Protein AF-S7Q6I8-F1 (afdb_monomer)

Nearest PDB structures (foldseek):
  6jx6-assembly1_A  TM=2.454E-01  e=1.270E+00  Homo sapiens
  5c22-assembly4_D  TM=3.057E-01  e=7.087E+00  Escherichia coli
  5oqm-assembly1_b  TM=1.770E-01  e=3.793E+00  Saccharomyces cerevisiae S288C

pLDDT: mean 72.5, std 14.64, range [38.0, 94.12]

Mean predicted aligned error: 12.21 Å

Organism: Gloeophyllum trabeum (strain ATCC 11539 / FP-39264 / Madison 617) (NCBI:txid670483)

Foldseek 3Di:
DDDPLVCLLVVLLVLLVVVVVLVVLLVVLVVLLVVLVVVVPVPDPPDDHDDPVSNVVSCVSNPPVVVVVVVVVSLVVNLVSLCVLPPLPPDPRCCRCVCCVVPPVPVVVVVLCQQPVVVVVHDHPRSNVVPDDPVSNVSSNVSSVVVVVVVVVVVVVVVVVVVVVVVVD

Radius of gyration: 23.75 Å; Cα contacts (8 Å, |Δi|>4): 95; chains: 1; bounding box: 50×34×84 Å

Sequence (169 aa):
PELIRTQIPSLLDLLAQIEMVRKRAVKTARDALEWNKLYAKAADAEVLLLSEKERAICERIAGRVEEEKTRKIYTEITSRLCELVRECSSLSSTQHIHSLWTGDEEKLAEYMREYFPKLTKQKSNQLFHSDLNEVEQLLLHDVGRRCASFLRDAADWEKGLEDEWVARG

Structure (mmCIF, N/CA/C/O backbone):
data_AF-S7Q6I8-F1
#
_entry.id   AF-S7Q6I8-F1
#
loop_
_atom_site.group_PDB
_atom_site.id
_atom_site.type_symbol
_atom_site.label_atom_id
_atom_site.label_alt_id
_atom_site.label_comp_id
_atom_site.label_asym_id
_atom_site.label_entity_id
_atom_site.label_seq_id
_atom_site.pdbx_PDB_ins_code
_atom_site.Cartn_x
_atom_site.Cartn_y
_atom_site.Cartn_z
_atom_site.occupancy
_atom_site.B_iso_or_equiv
_atom_site.auth_seq_id
_atom_site.auth_comp_id
_atom_site.auth_asym_id
_atom_site.auth_atom_id
_atom_site.pdbx_PDB_model_num
ATOM 1 N N . PRO A 1 1 ? 10.118 22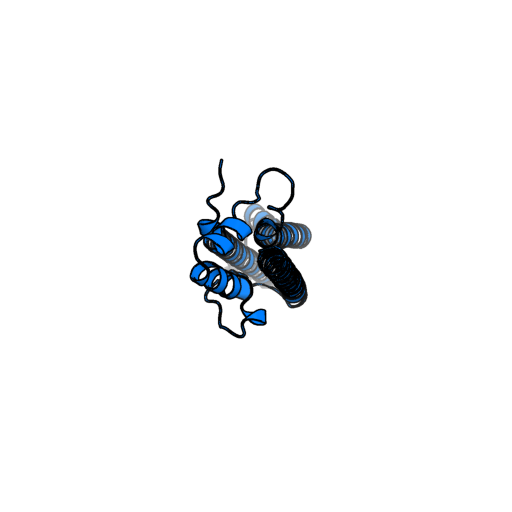.180 -7.918 1.00 41.22 1 PRO A N 1
ATOM 2 C CA . PRO A 1 1 ? 10.830 21.099 -7.198 1.00 41.22 1 PRO A CA 1
ATOM 3 C C . PRO A 1 1 ? 11.090 19.932 -8.150 1.00 41.22 1 PRO A C 1
ATOM 5 O O . PRO A 1 1 ? 10.142 19.290 -8.593 1.00 41.22 1 PRO A O 1
ATOM 8 N N . GLU A 1 2 ? 12.346 19.716 -8.529 1.00 49.59 2 GLU A N 1
ATOM 9 C CA . GLU A 1 2 ? 12.711 18.567 -9.356 1.00 49.59 2 GLU A CA 1
ATOM 10 C C . GLU A 1 2 ? 12.714 17.317 -8.481 1.00 49.59 2 GLU A C 1
ATOM 12 O O . GLU A 1 2 ? 13.495 17.199 -7.538 1.00 49.59 2 GLU A O 1
ATOM 17 N N . LEU A 1 3 ? 11.789 16.401 -8.757 1.00 53.72 3 LEU A N 1
ATOM 18 C CA . LEU A 1 3 ? 11.812 15.078 -8.155 1.00 53.72 3 LEU A CA 1
ATOM 19 C C . LEU A 1 3 ? 13.079 14.372 -8.659 1.00 53.72 3 LEU A C 1
ATOM 21 O O . LEU A 1 3 ? 13.190 14.079 -9.852 1.00 53.72 3 LEU A O 1
ATOM 25 N N . ILE A 1 4 ? 14.044 14.121 -7.772 1.00 61.00 4 ILE A N 1
ATOM 26 C CA . ILE A 1 4 ? 15.256 13.383 -8.133 1.00 61.00 4 ILE A CA 1
ATOM 27 C C . ILE A 1 4 ? 14.833 11.937 -8.389 1.00 61.00 4 ILE A C 1
ATOM 29 O O . ILE A 1 4 ? 14.423 11.215 -7.486 1.00 61.00 4 ILE A O 1
ATOM 33 N N . ARG A 1 5 ? 14.894 11.531 -9.655 1.00 62.62 5 ARG A N 1
ATOM 34 C CA . ARG A 1 5 ? 14.299 10.289 -10.171 1.00 62.62 5 ARG A CA 1
ATOM 35 C C . ARG A 1 5 ? 14.862 9.025 -9.508 1.00 62.62 5 ARG A C 1
ATOM 37 O O . ARG A 1 5 ? 14.130 8.056 -9.342 1.00 62.62 5 ARG A O 1
ATOM 44 N N . THR A 1 6 ? 16.108 9.074 -9.034 1.00 63.56 6 THR A N 1
ATOM 45 C CA . THR A 1 6 ? 16.742 7.996 -8.254 1.00 63.56 6 THR A CA 1
ATOM 46 C C . THR A 1 6 ? 16.094 7.765 -6.885 1.00 63.56 6 THR A C 1
ATOM 48 O O . THR A 1 6 ? 16.308 6.727 -6.273 1.00 63.56 6 THR A O 1
ATOM 51 N N . GLN A 1 7 ? 15.282 8.707 -6.397 1.00 69.19 7 GLN A N 1
ATOM 52 C CA . GLN A 1 7 ? 14.591 8.609 -5.109 1.00 69.19 7 GLN A CA 1
ATOM 53 C C . GLN A 1 7 ? 13.200 7.983 -5.232 1.00 69.19 7 GLN A C 1
ATOM 55 O O . GLN A 1 7 ? 12.573 7.705 -4.213 1.00 69.19 7 GLN A O 1
ATOM 60 N N . ILE A 1 8 ? 12.694 7.752 -6.450 1.00 72.50 8 ILE A N 1
ATOM 61 C CA . ILE A 1 8 ? 11.358 7.179 -6.661 1.00 72.50 8 ILE A CA 1
ATOM 62 C C . ILE A 1 8 ? 11.197 5.807 -5.969 1.00 72.50 8 ILE A C 1
ATOM 64 O O . ILE A 1 8 ? 10.157 5.629 -5.334 1.00 72.50 8 ILE A O 1
ATOM 68 N N . PRO A 1 9 ? 12.166 4.863 -5.996 1.00 69.94 9 PRO A N 1
ATOM 69 C CA . PRO A 1 9 ? 12.043 3.612 -5.239 1.00 69.94 9 PRO A CA 1
ATOM 70 C C . PRO A 1 9 ? 11.909 3.871 -3.732 1.00 69.94 9 PRO A C 1
ATOM 72 O O . PRO A 1 9 ? 10.989 3.376 -3.088 1.00 69.94 9 PRO A O 1
ATOM 75 N N . SER A 1 10 ? 12.747 4.756 -3.183 1.00 72.25 10 SER A N 1
ATOM 76 C CA . SER A 1 10 ? 12.694 5.138 -1.767 1.00 72.25 10 SER A CA 1
ATOM 77 C C . SER A 1 10 ? 11.378 5.823 -1.381 1.00 72.25 10 SER A C 1
ATOM 79 O O . SER A 1 10 ? 10.883 5.629 -0.273 1.00 72.25 10 SER A O 1
ATOM 81 N N . LEU A 1 11 ? 10.786 6.609 -2.285 1.00 77.81 11 LEU A N 1
ATOM 82 C CA . LEU A 1 11 ? 9.474 7.227 -2.084 1.00 77.81 11 LEU A CA 1
ATOM 83 C C . LEU A 1 11 ? 8.352 6.183 -2.072 1.00 77.81 11 LEU A C 1
ATOM 85 O O . LEU A 1 11 ? 7.447 6.282 -1.246 1.00 77.81 11 LEU A O 1
ATOM 89 N N . LEU A 1 12 ? 8.415 5.176 -2.947 1.00 77.94 12 LEU A N 1
ATOM 90 C CA . LEU A 1 12 ? 7.471 4.056 -2.934 1.00 77.94 12 LEU A CA 1
ATOM 91 C C . LEU A 1 12 ? 7.569 3.251 -1.636 1.00 77.94 12 LEU A C 1
ATOM 93 O O . LEU A 1 12 ? 6.542 2.906 -1.055 1.00 77.94 12 LEU A O 1
ATOM 97 N N . ASP A 1 13 ? 8.781 3.017 -1.140 1.00 78.38 13 ASP A N 1
ATOM 98 C CA . ASP A 1 13 ? 8.995 2.331 0.134 1.00 78.38 13 ASP A CA 1
ATOM 99 C C . ASP A 1 13 ? 8.520 3.152 1.336 1.00 78.38 13 ASP A C 1
ATOM 101 O O . ASP A 1 13 ? 7.917 2.604 2.261 1.00 78.38 13 ASP A O 1
ATOM 105 N N . LEU A 1 14 ? 8.718 4.473 1.320 1.00 82.31 14 LEU A N 1
ATOM 106 C CA . LEU A 1 14 ? 8.159 5.365 2.335 1.00 82.31 14 LEU A CA 1
ATOM 107 C C . LEU A 1 14 ? 6.624 5.304 2.334 1.00 82.31 14 LEU A C 1
ATOM 109 O O . LEU A 1 14 ? 6.004 5.191 3.393 1.00 82.31 14 LEU A O 1
ATOM 113 N N . LEU A 1 15 ? 6.003 5.342 1.151 1.00 83.38 15 LEU A N 1
ATOM 114 C CA . LEU A 1 15 ? 4.553 5.212 1.002 1.00 83.38 15 LEU A CA 1
ATOM 115 C C . LEU A 1 15 ? 4.053 3.860 1.520 1.00 83.38 15 LEU A C 1
ATOM 117 O O . LEU A 1 15 ? 3.042 3.815 2.220 1.00 83.38 15 LEU A O 1
ATOM 121 N N . ALA A 1 16 ? 4.775 2.775 1.236 1.00 81.81 16 ALA A N 1
ATOM 122 C CA . ALA A 1 16 ? 4.449 1.447 1.742 1.00 81.81 16 ALA A CA 1
ATOM 123 C C . ALA A 1 16 ? 4.511 1.392 3.276 1.00 81.81 16 ALA A C 1
ATOM 125 O O . ALA A 1 16 ? 3.608 0.855 3.915 1.00 81.81 16 ALA A O 1
ATOM 126 N N . GLN A 1 17 ? 5.525 2.006 3.891 1.00 84.56 17 GLN A N 1
ATOM 127 C CA . GLN A 1 17 ? 5.626 2.094 5.352 1.00 84.56 17 GLN A CA 1
ATOM 128 C C . GLN A 1 17 ? 4.468 2.892 5.965 1.00 84.56 17 GLN A C 1
ATOM 130 O O . GLN A 1 17 ? 3.896 2.473 6.975 1.00 84.56 17 GLN A O 1
ATOM 135 N N . ILE A 1 18 ? 4.080 4.012 5.348 1.00 85.81 18 ILE A N 1
ATOM 136 C CA . ILE A 1 18 ? 2.918 4.803 5.779 1.00 85.81 18 ILE A CA 1
ATOM 137 C C . ILE A 1 18 ? 1.641 3.954 5.701 1.00 85.81 18 ILE A C 1
ATOM 139 O O . ILE A 1 18 ? 0.848 3.937 6.647 1.00 85.81 18 ILE A O 1
ATOM 143 N N . GLU A 1 19 ? 1.462 3.198 4.619 1.00 85.06 19 GLU A N 1
ATOM 144 C CA . GLU A 1 19 ? 0.317 2.305 4.438 1.00 85.06 19 GLU A CA 1
ATOM 145 C C . GLU A 1 19 ? 0.302 1.165 5.472 1.00 85.06 19 GLU A C 1
ATOM 147 O O . GLU A 1 19 ? -0.749 0.855 6.039 1.00 85.06 19 GLU A O 1
ATOM 152 N N . MET A 1 20 ? 1.460 0.594 5.813 1.00 85.00 20 MET A N 1
ATOM 153 C CA . MET A 1 20 ? 1.577 -0.399 6.888 1.00 85.00 20 MET A CA 1
ATOM 154 C C . MET A 1 20 ? 1.151 0.171 8.246 1.00 85.00 20 MET A C 1
ATOM 156 O O . MET A 1 20 ? 0.404 -0.477 8.988 1.00 85.00 20 MET A O 1
ATOM 160 N N . VAL A 1 21 ? 1.593 1.390 8.578 1.00 88.06 21 VAL A N 1
ATOM 161 C CA . VAL A 1 21 ? 1.189 2.079 9.814 1.00 88.06 21 VAL A CA 1
ATOM 162 C C . VAL A 1 21 ? -0.317 2.330 9.815 1.00 88.06 21 VAL A C 1
ATOM 164 O O . VAL A 1 21 ? -0.980 2.042 10.814 1.00 88.06 21 VAL A O 1
ATOM 167 N N . ARG A 1 22 ? -0.883 2.785 8.690 1.00 88.75 22 ARG A N 1
ATOM 168 C CA . ARG A 1 22 ? -2.330 2.985 8.538 1.00 88.75 22 ARG A CA 1
ATOM 169 C C . ARG A 1 22 ? -3.101 1.686 8.770 1.00 88.75 22 ARG A C 1
ATOM 171 O O . ARG A 1 22 ? -4.025 1.672 9.580 1.00 88.75 22 ARG A O 1
ATOM 178 N N . LYS A 1 23 ? -2.719 0.586 8.112 1.00 88.00 23 LYS A N 1
ATOM 179 C CA . LYS A 1 23 ? -3.361 -0.730 8.284 1.00 88.00 23 LYS A CA 1
ATOM 180 C C . LYS A 1 23 ? -3.311 -1.202 9.733 1.00 88.00 23 LYS A C 1
ATOM 182 O O . LYS A 1 23 ? -4.315 -1.691 10.254 1.00 88.00 23 LYS A O 1
ATOM 187 N N . ARG A 1 24 ? -2.169 -1.019 10.404 1.00 90.06 24 ARG A N 1
ATOM 188 C CA . ARG A 1 24 ? -2.032 -1.332 11.832 1.00 90.06 24 ARG A CA 1
ATOM 189 C C . ARG A 1 24 ? -2.978 -0.477 12.676 1.00 90.06 24 ARG A C 1
ATOM 191 O O . ARG A 1 24 ? -3.680 -1.037 13.508 1.00 90.06 24 ARG A O 1
ATOM 198 N N . ALA A 1 25 ? -3.058 0.831 12.429 1.00 90.44 25 ALA A N 1
ATOM 199 C CA . ALA A 1 25 ? -3.970 1.722 13.144 1.00 90.44 25 ALA A CA 1
ATOM 200 C C . ALA A 1 25 ? -5.447 1.336 12.946 1.00 90.44 25 ALA A C 1
ATOM 202 O O . ALA A 1 25 ? -6.196 1.287 13.920 1.00 90.44 25 ALA A O 1
ATOM 203 N N . VAL A 1 26 ? -5.856 0.993 11.717 1.00 91.50 26 VAL A N 1
ATOM 204 C CA . VAL A 1 26 ? -7.211 0.494 11.412 1.00 91.50 26 VAL A CA 1
ATOM 205 C C . VAL A 1 26 ? -7.511 -0.788 12.179 1.00 91.50 26 VAL A C 1
ATOM 207 O O . VAL A 1 26 ? -8.565 -0.890 12.805 1.00 91.50 26 VAL A O 1
ATOM 210 N N . LYS A 1 27 ? -6.587 -1.756 12.163 1.00 92.25 27 LYS A N 1
ATOM 211 C CA . LYS A 1 27 ? -6.745 -3.012 12.903 1.00 92.25 27 LYS A CA 1
ATOM 212 C C . LYS A 1 27 ? -6.882 -2.756 14.404 1.00 92.25 27 LYS A C 1
ATOM 214 O O . LYS A 1 27 ? -7.863 -3.182 14.996 1.00 92.25 27 LYS A O 1
ATOM 219 N N . THR A 1 28 ? -5.963 -1.996 14.999 1.00 93.56 28 THR A N 1
ATOM 220 C CA . THR A 1 28 ? -6.009 -1.669 16.431 1.00 93.56 28 THR A CA 1
ATOM 221 C C . THR A 1 28 ? -7.292 -0.927 16.809 1.00 93.56 28 THR A C 1
ATOM 223 O O . THR A 1 28 ? -7.873 -1.217 17.848 1.00 93.56 28 THR A O 1
ATOM 226 N N . ALA A 1 29 ? -7.771 -0.005 15.970 1.00 93.06 29 ALA A N 1
ATOM 227 C CA . ALA A 1 29 ? -9.030 0.693 16.211 1.00 93.06 29 ALA A CA 1
ATOM 228 C C . ALA A 1 29 ? -10.241 -0.255 16.169 1.00 93.06 29 ALA A C 1
ATOM 230 O O . ALA A 1 29 ? -11.132 -0.132 17.007 1.00 93.06 29 ALA A O 1
ATOM 231 N N . ARG A 1 30 ? -10.269 -1.217 15.235 1.00 93.75 30 ARG A N 1
ATOM 232 C CA . ARG A 1 30 ? -11.312 -2.258 15.173 1.00 93.75 30 ARG A CA 1
ATOM 233 C C . ARG A 1 30 ? -11.294 -3.145 16.407 1.00 93.75 30 ARG A C 1
ATOM 235 O O . ARG A 1 30 ? -12.336 -3.298 17.038 1.00 93.75 30 ARG A O 1
ATOM 242 N N . ASP A 1 31 ? -10.117 -3.645 16.769 1.00 93.62 31 ASP A N 1
ATOM 243 C CA . ASP A 1 31 ? -9.934 -4.495 17.944 1.00 93.62 31 ASP A CA 1
ATOM 244 C C . ASP A 1 31 ? -10.401 -3.746 19.206 1.00 93.62 31 ASP A C 1
ATOM 246 O O . ASP A 1 31 ? -11.194 -4.269 19.984 1.00 93.62 31 ASP A O 1
ATOM 250 N N . ALA A 1 32 ? -9.994 -2.482 19.379 1.00 92.94 32 ALA A N 1
ATOM 251 C CA . ALA A 1 32 ? -10.412 -1.654 20.510 1.00 92.94 32 ALA A CA 1
ATOM 252 C C . ALA A 1 32 ? -11.937 -1.461 20.572 1.00 92.94 32 ALA A C 1
ATOM 254 O O . ALA A 1 32 ? -12.523 -1.565 21.648 1.00 92.94 32 ALA A O 1
ATOM 255 N N . LEU A 1 33 ? -12.600 -1.215 19.436 1.00 93.81 33 LEU A N 1
ATOM 256 C CA . LEU A 1 33 ? -14.061 -1.088 19.378 1.00 93.81 33 LEU A CA 1
ATOM 257 C C . LEU A 1 33 ? -14.774 -2.402 19.716 1.00 93.81 33 LEU A C 1
ATOM 259 O O . LEU A 1 33 ? -15.812 -2.383 20.383 1.00 93.81 33 LEU A O 1
ATOM 263 N N . GLU A 1 34 ? -14.234 -3.533 19.265 1.00 93.50 34 GLU A N 1
ATOM 264 C CA . GLU A 1 34 ? -14.791 -4.858 19.529 1.00 93.50 34 GLU A CA 1
ATOM 265 C C . GLU A 1 34 ? -14.666 -5.236 21.008 1.00 93.50 34 GLU A C 1
ATOM 267 O O . GLU A 1 34 ? -15.672 -5.580 21.637 1.00 93.50 34 GLU A O 1
ATOM 272 N N . TRP A 1 35 ? -13.478 -5.060 21.594 1.00 91.75 35 TRP A N 1
ATOM 273 C CA . TRP A 1 35 ? -13.255 -5.253 23.027 1.00 91.75 35 TRP A CA 1
ATOM 274 C C . TRP A 1 35 ? -14.119 -4.312 23.865 1.00 91.75 35 TRP A C 1
ATOM 276 O O . TRP A 1 35 ? -14.788 -4.761 24.794 1.00 91.75 35 TRP A O 1
ATOM 286 N N . ASN A 1 36 ? -14.199 -3.031 23.496 1.00 92.19 36 ASN A N 1
ATOM 287 C CA . ASN A 1 36 ? -15.046 -2.066 24.191 1.00 92.19 36 ASN A CA 1
ATOM 288 C C . ASN A 1 36 ? -16.524 -2.492 24.183 1.00 92.19 36 ASN A C 1
ATOM 290 O O . ASN A 1 36 ? -17.211 -2.394 25.196 1.00 92.19 36 ASN A O 1
ATOM 294 N N . LYS A 1 37 ? -17.020 -3.022 23.057 1.00 91.00 37 LYS A N 1
ATOM 295 C CA . LYS A 1 37 ? -18.390 -3.543 22.941 1.00 91.00 37 LYS A CA 1
ATOM 296 C C . LYS A 1 37 ? -18.610 -4.812 23.767 1.00 91.00 37 LYS A C 1
ATOM 298 O O . LYS A 1 37 ? -19.713 -5.001 24.283 1.00 91.00 37 LYS A O 1
ATOM 303 N N . LEU A 1 38 ? -17.613 -5.693 23.847 1.00 89.88 38 LEU A N 1
ATOM 304 C CA . LEU A 1 38 ? -17.680 -6.924 24.633 1.00 89.88 38 LEU A CA 1
ATOM 305 C C . LEU A 1 38 ? -17.764 -6.605 26.130 1.00 89.88 38 LEU A C 1
ATOM 307 O O . LEU A 1 38 ? -18.704 -7.035 26.797 1.00 89.88 38 LEU A O 1
ATOM 311 N N . TYR A 1 39 ? -16.832 -5.798 26.636 1.00 89.75 39 TYR A N 1
ATOM 312 C CA . TYR A 1 39 ? -16.751 -5.473 28.059 1.00 89.75 39 TYR A CA 1
ATOM 313 C C . TYR A 1 39 ? -17.877 -4.553 28.532 1.00 89.75 39 TYR A C 1
ATOM 315 O O . TYR A 1 39 ? -18.370 -4.729 29.643 1.00 89.75 39 TYR A O 1
ATOM 323 N N . ALA A 1 40 ? -18.397 -3.675 27.666 1.00 87.38 40 ALA A N 1
ATOM 3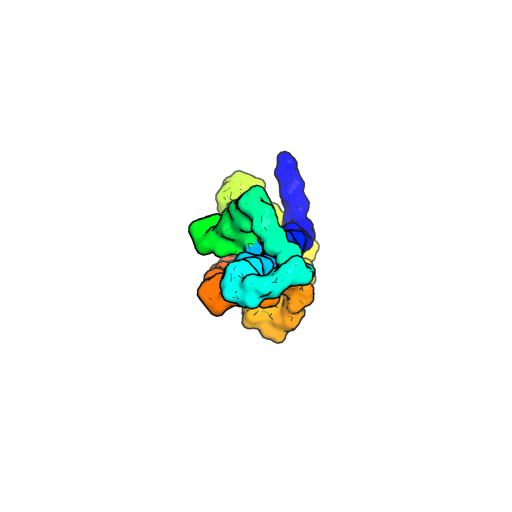24 C CA . ALA A 1 40 ? -19.589 -2.884 27.980 1.00 87.38 40 ALA A CA 1
ATOM 325 C C . ALA A 1 40 ? -20.826 -3.745 28.307 1.00 87.38 40 ALA A C 1
ATOM 327 O O . ALA A 1 40 ? -21.744 -3.271 28.971 1.00 87.38 40 ALA A O 1
ATOM 328 N N . LYS A 1 41 ? -20.871 -5.004 27.847 1.00 85.12 41 LYS A N 1
ATOM 329 C CA . LYS A 1 41 ? -21.966 -5.944 28.137 1.00 85.12 41 LYS A CA 1
ATOM 330 C C . LYS A 1 41 ? -21.719 -6.816 29.365 1.00 85.12 41 LYS A C 1
ATOM 332 O O . LYS A 1 41 ? -22.681 -7.348 29.908 1.00 85.12 41 LYS A O 1
ATOM 337 N N . ALA A 1 42 ? -20.462 -7.002 29.763 1.00 79.75 42 ALA A N 1
ATOM 338 C CA . ALA A 1 42 ? -20.077 -7.954 30.801 1.00 79.75 42 ALA A CA 1
ATOM 339 C C . ALA A 1 42 ? -20.328 -7.443 32.234 1.00 79.75 42 ALA A C 1
ATOM 341 O O . ALA A 1 42 ? -20.234 -8.231 33.166 1.00 79.75 42 ALA A O 1
ATOM 342 N N . ALA A 1 43 ? -20.684 -6.159 32.406 1.00 64.31 43 ALA A N 1
ATOM 343 C CA . ALA A 1 43 ? -20.889 -5.506 33.708 1.00 64.31 43 ALA A CA 1
ATOM 344 C C . ALA A 1 43 ? -19.717 -5.719 34.690 1.00 64.31 43 ALA A C 1
ATOM 346 O O . ALA A 1 43 ? -19.916 -5.800 35.901 1.00 64.31 43 ALA A O 1
ATOM 347 N N . ASP A 1 44 ? -18.500 -5.814 34.153 1.00 72.88 44 ASP A N 1
ATOM 348 C CA . ASP A 1 44 ? -17.289 -6.028 34.933 1.00 72.88 44 ASP A CA 1
ATOM 349 C C . ASP A 1 44 ? -16.764 -4.679 35.446 1.00 72.88 44 ASP A C 1
ATOM 351 O O . ASP A 1 44 ? -16.467 -3.778 34.658 1.00 72.88 44 ASP A O 1
ATOM 355 N N . ALA A 1 45 ? -16.717 -4.510 36.770 1.00 65.31 45 ALA A N 1
ATOM 356 C CA . ALA A 1 45 ? -16.458 -3.220 37.415 1.00 65.31 45 ALA A CA 1
ATOM 357 C C . ALA A 1 45 ? -14.994 -2.756 37.297 1.00 65.31 45 ALA A C 1
ATOM 359 O O . ALA A 1 45 ? -14.703 -1.588 37.550 1.00 65.31 45 ALA A O 1
ATOM 360 N N . GLU A 1 46 ? -14.081 -3.648 36.905 1.00 80.75 46 GLU A N 1
ATOM 361 C CA . GLU A 1 46 ? -12.644 -3.361 36.822 1.00 80.75 46 GLU A CA 1
ATOM 362 C C . GLU A 1 46 ? -12.171 -2.973 35.411 1.00 80.75 46 GLU A C 1
ATOM 364 O O . GLU A 1 46 ? -11.008 -2.607 35.226 1.00 80.75 46 GLU A O 1
ATOM 369 N N . VAL A 1 47 ? -13.050 -3.008 34.401 1.00 83.25 47 VAL A N 1
ATOM 370 C CA . VAL A 1 47 ? -12.663 -2.733 33.011 1.00 83.25 47 VAL A CA 1
ATOM 371 C C . VAL A 1 47 ? -12.937 -1.280 32.629 1.00 83.25 47 VAL A C 1
ATOM 373 O O . VAL A 1 47 ? -14.078 -0.820 32.596 1.00 83.25 47 VAL A O 1
ATOM 376 N N . LEU A 1 48 ? -11.874 -0.559 32.268 1.00 86.56 48 LEU A N 1
ATOM 377 C CA . LEU A 1 48 ? -11.970 0.783 31.697 1.00 86.56 48 LEU A CA 1
ATOM 378 C C . LEU A 1 48 ? -12.458 0.709 30.245 1.00 86.56 48 LEU A C 1
ATOM 380 O O . LEU A 1 48 ? -11.800 0.134 29.378 1.00 86.56 48 LEU A O 1
ATOM 384 N N . LEU A 1 49 ? -13.613 1.319 29.988 1.00 91.12 49 LEU A N 1
ATOM 385 C CA . LEU A 1 49 ? -14.175 1.476 28.649 1.00 91.12 49 LEU A CA 1
ATOM 386 C C . LEU A 1 49 ? -13.657 2.755 27.981 1.00 91.12 49 LEU A C 1
ATOM 388 O O . LEU A 1 49 ? -13.279 3.718 28.649 1.00 91.12 49 LEU A O 1
ATOM 392 N N . LEU A 1 50 ? -13.694 2.774 26.650 1.00 90.94 50 LEU A N 1
ATOM 393 C CA . LEU A 1 50 ? -13.403 3.962 25.854 1.00 90.94 50 LEU A CA 1
ATOM 394 C C . LEU A 1 50 ? -14.398 5.078 26.186 1.00 90.94 50 LEU A C 1
ATOM 396 O O . LEU A 1 50 ? -15.614 4.863 26.200 1.00 90.94 50 LEU A O 1
ATOM 400 N N . SER A 1 51 ? -13.886 6.296 26.351 1.00 93.12 51 SER A N 1
ATOM 401 C CA . SER A 1 51 ? -14.716 7.497 26.355 1.00 93.12 51 SER A CA 1
ATOM 402 C C . SER A 1 51 ? -15.402 7.692 24.999 1.00 93.12 51 SER A C 1
ATOM 404 O O . SER A 1 51 ? -14.959 7.185 23.965 1.00 93.12 51 SER A O 1
ATOM 406 N N . GLU A 1 52 ? -16.469 8.490 24.973 1.00 92.12 52 GLU A N 1
ATOM 407 C CA . GLU A 1 52 ? -17.179 8.823 23.732 1.00 92.12 52 GLU A CA 1
ATOM 408 C C . GLU A 1 52 ? -16.241 9.424 22.671 1.00 92.12 52 GLU A C 1
ATOM 410 O O . GLU A 1 52 ? -16.306 9.065 21.494 1.00 92.12 52 GLU A O 1
ATOM 415 N N . LYS A 1 53 ? -15.299 10.275 23.097 1.00 94.12 53 LYS A N 1
ATOM 416 C CA . LYS A 1 53 ? -14.305 10.891 22.213 1.00 94.12 53 LYS A CA 1
ATOM 417 C C . LYS A 1 53 ? -13.341 9.860 21.623 1.00 94.12 53 LYS A C 1
ATOM 419 O O . LYS A 1 53 ? -13.066 9.905 20.426 1.00 94.12 53 LYS A O 1
ATOM 424 N N . GLU A 1 54 ? -12.819 8.946 22.439 1.00 93.00 54 GLU A N 1
ATOM 425 C CA . GLU A 1 54 ? -11.902 7.892 21.978 1.00 93.00 54 GLU A CA 1
ATOM 426 C C . GLU A 1 54 ? -12.611 6.929 21.030 1.00 93.00 54 GLU A C 1
ATOM 428 O O . GLU A 1 54 ? -12.092 6.615 19.959 1.00 93.00 54 GLU A O 1
ATOM 433 N N . ARG A 1 55 ? -13.844 6.547 21.371 1.00 92.44 55 ARG A N 1
ATOM 434 C CA . ARG A 1 55 ? -14.693 5.724 20.518 1.00 92.44 55 ARG A CA 1
ATOM 435 C C . ARG A 1 55 ? -14.932 6.377 19.156 1.00 92.44 55 ARG A C 1
ATOM 437 O O . ARG A 1 55 ? -14.721 5.720 18.142 1.00 92.44 55 ARG A O 1
ATOM 444 N N . ALA A 1 56 ? -15.299 7.659 19.117 1.00 92.38 56 ALA A N 1
ATOM 445 C CA . ALA A 1 56 ? -15.514 8.385 17.864 1.00 92.38 56 ALA A CA 1
ATOM 446 C C . ALA A 1 56 ? -14.240 8.452 16.998 1.00 92.38 56 ALA A C 1
ATOM 448 O O . ALA A 1 56 ? -14.302 8.334 15.772 1.00 92.38 56 ALA A O 1
ATOM 449 N N . ILE A 1 57 ? -13.063 8.603 17.620 1.00 92.44 57 ILE A N 1
ATOM 450 C CA . ILE A 1 57 ? -11.776 8.559 16.911 1.00 92.44 57 ILE A CA 1
ATOM 451 C C . ILE A 1 57 ? -11.544 7.171 16.307 1.00 92.44 57 ILE A C 1
ATOM 453 O O . ILE A 1 57 ? -11.203 7.081 15.125 1.00 92.44 57 ILE A O 1
ATOM 457 N N . CYS A 1 58 ? -11.751 6.102 17.078 1.00 91.19 58 CYS A N 1
ATOM 458 C CA . CYS A 1 58 ? -11.607 4.733 16.591 1.00 91.19 58 CYS A CA 1
ATOM 459 C C . CYS A 1 58 ? -12.602 4.417 15.466 1.00 91.19 58 CYS A C 1
ATOM 461 O O . CYS A 1 58 ? -12.202 3.832 14.463 1.00 91.19 58 CYS A O 1
ATOM 463 N N . GLU A 1 59 ? -13.863 4.841 15.581 1.00 92.75 59 GLU A N 1
ATOM 464 C CA . GLU A 1 59 ? -14.890 4.654 14.545 1.00 92.75 59 GLU A CA 1
ATOM 465 C C . GLU A 1 59 ? -14.514 5.377 13.247 1.00 92.75 59 GLU A C 1
ATOM 467 O O . GLU A 1 59 ? -14.650 4.811 12.162 1.00 92.75 59 GLU A O 1
ATOM 472 N N . ARG A 1 60 ? -13.959 6.591 13.345 1.00 90.12 60 ARG A N 1
ATOM 473 C CA . ARG A 1 60 ? -13.446 7.326 12.184 1.00 90.12 60 ARG A CA 1
ATOM 474 C C . ARG A 1 60 ? -12.263 6.613 11.528 1.00 90.12 60 ARG A C 1
ATOM 476 O O . ARG A 1 60 ? -12.237 6.497 10.309 1.00 90.12 60 ARG A O 1
ATOM 483 N N . ILE A 1 61 ? -11.296 6.136 12.318 1.00 88.38 61 ILE A N 1
ATOM 484 C CA . ILE A 1 61 ? -10.113 5.419 11.808 1.00 88.38 61 ILE A CA 1
ATOM 485 C C . ILE A 1 61 ? -10.520 4.090 11.158 1.00 88.38 61 ILE A C 1
ATOM 487 O O . ILE A 1 61 ? -10.035 3.760 10.081 1.00 88.38 61 ILE A O 1
ATOM 491 N N . ALA A 1 62 ? -11.421 3.335 11.785 1.00 90.50 62 ALA A N 1
ATOM 492 C CA . ALA A 1 62 ? -11.898 2.042 11.296 1.00 90.50 62 ALA A CA 1
ATOM 493 C C . ALA A 1 62 ? -12.953 2.150 10.176 1.00 90.50 62 ALA A C 1
ATOM 495 O O . ALA A 1 62 ? -13.392 1.122 9.641 1.00 90.50 62 ALA A O 1
ATOM 496 N N . GLY A 1 63 ? -13.372 3.374 9.842 1.00 90.44 63 GLY A N 1
ATOM 497 C CA . GLY A 1 63 ? -14.428 3.669 8.888 1.00 90.44 63 GLY A CA 1
ATOM 498 C C . GLY A 1 63 ? -14.107 3.150 7.489 1.00 90.44 63 GLY A C 1
ATOM 499 O O . GLY A 1 63 ? -13.127 3.553 6.867 1.00 90.44 63 GLY A O 1
ATOM 500 N N . ARG A 1 64 ? -14.985 2.292 6.960 1.00 83.00 64 ARG A N 1
ATOM 501 C CA . ARG A 1 64 ? -14.809 1.641 5.651 1.00 83.00 64 ARG A CA 1
ATOM 502 C C . ARG A 1 64 ? -14.634 2.636 4.498 1.00 83.00 64 ARG A C 1
ATOM 504 O O . ARG A 1 64 ? -13.792 2.427 3.635 1.00 83.00 64 ARG A O 1
ATOM 511 N N . VAL A 1 65 ? -15.398 3.729 4.506 1.00 82.12 65 VAL A N 1
ATOM 512 C CA . VAL A 1 65 ? -15.331 4.766 3.461 1.00 82.12 65 VAL A CA 1
ATOM 513 C C . VAL A 1 65 ? -13.961 5.450 3.437 1.00 82.12 65 VAL A C 1
ATOM 515 O O . VAL A 1 65 ? -13.405 5.682 2.367 1.00 82.12 65 VAL A O 1
ATOM 518 N N . GLU A 1 66 ? -13.398 5.759 4.605 1.00 79.75 66 GLU A N 1
ATOM 5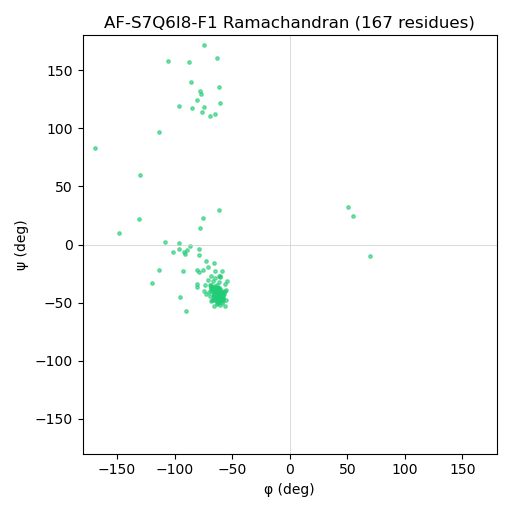19 C CA . GLU A 1 66 ? -12.085 6.405 4.704 1.00 79.75 66 GLU A CA 1
ATOM 520 C C . GLU A 1 66 ? -10.948 5.432 4.378 1.00 79.75 66 GLU A C 1
ATOM 522 O O . GLU A 1 66 ? -9.974 5.811 3.724 1.00 79.75 66 GLU A O 1
ATOM 527 N N . GLU A 1 67 ? -11.100 4.156 4.738 1.00 82.56 67 GLU A N 1
ATOM 528 C CA . GLU A 1 67 ? -10.182 3.100 4.317 1.00 82.56 67 GLU A CA 1
ATOM 529 C C . GLU A 1 67 ? -10.148 2.939 2.790 1.00 82.56 67 GLU A C 1
ATOM 531 O O . GLU A 1 67 ? -9.064 2.957 2.206 1.00 82.56 67 GLU A O 1
ATOM 536 N N . GLU A 1 68 ? -11.306 2.833 2.132 1.00 83.38 68 GLU A N 1
ATOM 537 C CA . GLU A 1 68 ? -11.397 2.671 0.674 1.00 83.38 68 GLU A CA 1
ATOM 538 C C . GLU A 1 68 ? -10.822 3.886 -0.073 1.00 83.38 68 GLU A C 1
ATOM 540 O O . GLU A 1 68 ? -10.050 3.722 -1.022 1.00 83.38 68 GLU A O 1
ATOM 545 N N . LYS A 1 69 ? -11.128 5.111 0.381 1.00 84.88 69 LYS A N 1
ATOM 546 C CA . LYS A 1 69 ? -10.553 6.344 -0.185 1.00 84.88 69 LYS A CA 1
ATOM 547 C C . LYS A 1 69 ? -9.034 6.377 -0.052 1.00 84.88 69 LYS A C 1
ATOM 549 O O . LYS A 1 69 ? -8.342 6.649 -1.030 1.00 84.88 69 LYS A O 1
ATOM 554 N N . THR A 1 70 ? -8.517 6.091 1.142 1.00 82.75 70 THR A N 1
ATOM 555 C CA . THR A 1 70 ? -7.072 6.143 1.396 1.00 82.75 70 THR A CA 1
ATOM 556 C C . THR A 1 70 ? -6.342 5.066 0.600 1.00 82.75 70 THR A C 1
ATOM 558 O O . THR A 1 70 ? -5.304 5.350 0.007 1.00 82.75 70 THR A O 1
ATOM 561 N N . ARG A 1 71 ? -6.918 3.857 0.495 1.00 83.31 71 ARG A N 1
ATOM 562 C CA . ARG A 1 71 ? -6.357 2.786 -0.337 1.00 83.31 71 ARG A CA 1
ATOM 563 C C . ARG A 1 71 ? -6.307 3.194 -1.804 1.00 83.31 71 ARG A C 1
ATOM 565 O O . ARG A 1 71 ? -5.279 3.011 -2.440 1.00 83.31 71 ARG A O 1
ATOM 572 N N . LYS A 1 72 ? -7.376 3.805 -2.323 1.00 83.00 72 LYS A N 1
ATOM 573 C CA . LYS A 1 72 ? -7.406 4.303 -3.702 1.00 83.00 72 LYS A CA 1
ATOM 574 C C . LYS A 1 72 ? -6.294 5.324 -3.963 1.00 83.00 72 LYS A C 1
ATOM 576 O O . LYS A 1 72 ? -5.613 5.210 -4.975 1.00 83.00 72 LYS A O 1
ATOM 581 N N . ILE A 1 73 ? -6.085 6.270 -3.044 1.00 84.12 73 ILE A N 1
ATOM 582 C CA . ILE A 1 73 ? -5.010 7.270 -3.146 1.00 84.12 73 ILE A CA 1
ATOM 583 C C . ILE A 1 73 ? -3.634 6.595 -3.146 1.00 84.12 73 ILE A C 1
ATOM 585 O O . ILE A 1 73 ? -2.814 6.907 -4.003 1.00 84.12 73 ILE A O 1
ATOM 589 N N . TYR A 1 74 ? -3.388 5.653 -2.228 1.00 83.38 74 TYR A N 1
ATOM 590 C CA . TYR A 1 74 ? -2.137 4.889 -2.184 1.00 83.38 74 TYR A CA 1
ATOM 591 C C . TYR A 1 74 ? -1.870 4.183 -3.519 1.00 83.38 74 TYR A C 1
ATOM 593 O O . TYR A 1 74 ? -0.832 4.406 -4.140 1.00 83.38 74 TYR A O 1
ATOM 601 N N . THR A 1 75 ? -2.839 3.408 -4.010 1.00 79.06 75 THR A N 1
ATOM 602 C CA . THR A 1 75 ? -2.710 2.657 -5.263 1.00 79.06 75 THR A CA 1
ATOM 603 C C . THR A 1 75 ? -2.506 3.581 -6.463 1.00 79.06 75 THR A C 1
ATOM 605 O O . THR A 1 75 ? -1.689 3.278 -7.333 1.00 79.06 75 THR A O 1
ATOM 608 N N . GLU A 1 76 ? -3.202 4.718 -6.518 1.00 81.25 76 GLU A N 1
ATOM 609 C CA . GLU A 1 76 ? -3.050 5.704 -7.589 1.00 81.25 76 GLU A CA 1
ATOM 610 C C . GLU A 1 76 ? -1.664 6.355 -7.566 1.00 81.25 76 GLU A C 1
ATOM 612 O O . GLU A 1 76 ? -1.007 6.400 -8.602 1.00 81.25 76 GLU A O 1
ATOM 617 N N . ILE A 1 77 ? -1.168 6.780 -6.399 1.00 80.06 77 ILE A N 1
ATOM 618 C CA . ILE A 1 77 ? 0.173 7.369 -6.269 1.00 80.06 77 ILE A CA 1
ATOM 619 C C . ILE A 1 77 ? 1.250 6.346 -6.641 1.00 80.06 77 ILE A C 1
ATOM 621 O O . ILE A 1 77 ? 2.141 6.670 -7.424 1.00 80.06 77 ILE A O 1
ATOM 625 N N . THR A 1 78 ? 1.162 5.111 -6.141 1.00 78.06 78 THR A N 1
ATOM 626 C CA . THR A 1 78 ? 2.104 4.036 -6.489 1.00 78.06 78 THR A CA 1
ATOM 627 C C . THR A 1 78 ? 2.110 3.780 -7.992 1.00 78.06 78 THR A C 1
ATOM 629 O O . THR A 1 78 ? 3.172 3.758 -8.611 1.00 78.06 78 THR A O 1
ATOM 632 N N . SER A 1 79 ? 0.928 3.669 -8.603 1.00 70.62 79 SER A N 1
ATOM 633 C CA . SER A 1 79 ? 0.800 3.445 -10.046 1.00 70.62 79 SER A CA 1
ATOM 634 C C . SER A 1 79 ? 1.367 4.614 -10.844 1.00 70.62 79 SER A C 1
ATOM 636 O O . SER A 1 79 ? 2.129 4.396 -11.779 1.00 70.62 79 SER A O 1
ATOM 638 N N . ARG A 1 80 ? 1.071 5.856 -10.446 1.00 73.25 80 ARG A N 1
ATOM 639 C CA . ARG A 1 80 ? 1.573 7.067 -11.104 1.00 73.25 80 ARG A CA 1
ATOM 640 C C . ARG A 1 80 ? 3.076 7.243 -10.957 1.00 73.25 80 ARG A C 1
ATOM 642 O O . ARG A 1 80 ? 3.709 7.680 -11.905 1.00 73.25 80 ARG A O 1
ATOM 649 N N . LEU A 1 81 ? 3.669 6.887 -9.821 1.00 70.88 81 LEU A N 1
ATOM 650 C CA . LEU A 1 81 ? 5.124 6.912 -9.646 1.00 70.88 81 LEU A CA 1
ATOM 651 C C . LEU A 1 81 ? 5.811 5.845 -10.507 1.00 70.88 81 LEU A C 1
ATOM 653 O O . LEU A 1 81 ? 6.848 6.127 -11.105 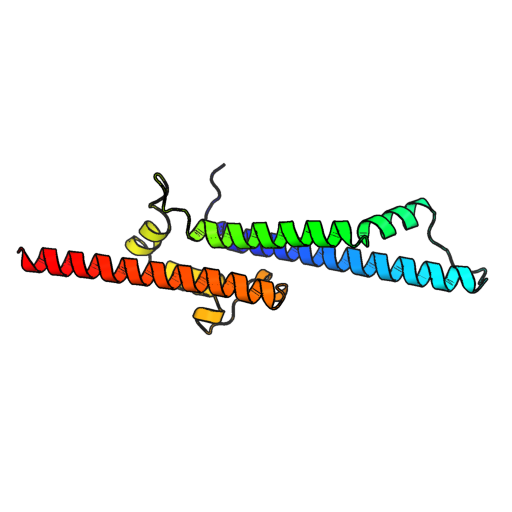1.00 70.88 81 LEU A O 1
ATOM 657 N N . CYS A 1 82 ? 5.203 4.666 -10.650 1.00 67.50 82 CYS A N 1
ATOM 658 C CA . CYS A 1 82 ? 5.656 3.655 -11.604 1.00 67.50 82 CYS A CA 1
ATOM 659 C C . CYS A 1 82 ? 5.442 4.091 -13.069 1.00 67.50 82 CYS A C 1
ATOM 661 O O . CYS A 1 82 ? 6.275 3.792 -13.919 1.00 67.50 82 CYS A O 1
ATOM 663 N N . GLU A 1 83 ? 4.368 4.823 -13.383 1.00 65.81 83 GLU A N 1
ATOM 664 C CA . GLU A 1 83 ? 4.088 5.371 -14.720 1.00 65.81 83 GLU A CA 1
ATOM 665 C C . GLU A 1 83 ? 4.882 6.644 -15.046 1.00 65.81 83 GLU A C 1
ATOM 667 O O . GLU A 1 83 ? 5.103 6.929 -16.216 1.00 65.81 83 GLU A O 1
ATOM 672 N N . LEU A 1 84 ? 5.356 7.415 -14.066 1.00 59.28 84 LEU A N 1
ATOM 673 C CA . LEU A 1 84 ? 6.230 8.575 -14.292 1.00 59.28 84 LEU A CA 1
ATOM 674 C C . LEU A 1 84 ? 7.586 8.158 -14.874 1.00 59.28 84 LEU A C 1
ATOM 676 O O . LEU A 1 84 ? 8.224 8.937 -15.581 1.00 59.28 84 LEU A O 1
ATOM 680 N N . VAL A 1 85 ? 7.977 6.899 -14.663 1.00 54.59 85 VAL A N 1
ATOM 681 C CA . VAL A 1 85 ? 9.076 6.258 -15.395 1.00 54.59 85 VAL A CA 1
ATOM 682 C C . VAL A 1 85 ? 8.773 6.186 -16.910 1.00 54.59 85 VAL A C 1
ATOM 684 O O . VAL A 1 85 ? 9.699 6.243 -17.713 1.00 54.59 85 VAL A O 1
ATOM 687 N N . ARG A 1 86 ? 7.491 6.142 -17.314 1.00 44.91 86 ARG A N 1
ATOM 688 C CA . ARG A 1 86 ? 6.979 6.038 -18.700 1.00 44.91 86 ARG A CA 1
ATOM 689 C C . ARG A 1 86 ? 6.625 7.388 -19.350 1.00 44.91 86 ARG A C 1
ATOM 691 O O . ARG A 1 86 ? 6.973 7.612 -20.507 1.00 44.91 86 ARG A O 1
ATOM 698 N N . GLU A 1 87 ? 5.932 8.295 -18.651 1.00 44.72 87 GLU A N 1
ATOM 699 C CA . GLU A 1 87 ? 5.374 9.548 -19.225 1.00 44.72 87 GLU A CA 1
ATOM 700 C C . GLU A 1 87 ? 6.391 10.680 -19.446 1.00 44.72 87 GLU A C 1
ATOM 702 O O . GLU A 1 87 ? 6.045 11.810 -19.786 1.00 44.72 87 GLU A O 1
ATOM 707 N N . CYS A 1 88 ? 7.679 10.365 -19.384 1.00 43.75 88 CYS A N 1
ATOM 708 C CA . CYS A 1 88 ? 8.744 11.256 -19.824 1.00 43.75 88 CYS A CA 1
ATOM 709 C C . CYS A 1 88 ? 8.877 11.350 -21.366 1.00 43.75 88 CYS A C 1
ATOM 711 O O . CYS A 1 88 ? 9.923 11.714 -21.885 1.00 43.75 88 CYS A O 1
ATOM 713 N N . SER A 1 89 ? 7.825 11.038 -22.121 1.00 43.56 89 SER A N 1
ATOM 714 C CA . SER A 1 89 ? 7.819 10.968 -23.592 1.00 43.56 89 SER A CA 1
ATOM 715 C C . SER A 1 89 ? 7.041 12.110 -24.270 1.00 43.56 89 SER A C 1
ATOM 717 O O . SER A 1 89 ? 6.992 12.173 -25.494 1.00 43.56 89 SER A O 1
ATOM 719 N N . SER A 1 90 ? 6.492 13.065 -23.510 1.00 40.62 90 SER A N 1
ATOM 720 C CA . SER A 1 90 ? 5.784 14.231 -24.059 1.00 40.62 90 SER A CA 1
ATOM 721 C C . SER A 1 90 ? 6.541 15.541 -23.775 1.00 40.62 90 SER A C 1
ATOM 723 O O . SER A 1 90 ? 6.419 16.144 -22.713 1.00 40.62 90 SER A O 1
ATOM 725 N N . LEU A 1 91 ? 7.321 15.969 -24.770 1.00 38.00 91 LEU A N 1
ATOM 726 C CA . LEU A 1 91 ? 7.858 17.318 -25.034 1.00 38.00 91 LEU A CA 1
ATOM 727 C C . LEU A 1 91 ? 8.941 17.970 -24.145 1.00 38.00 91 LEU A C 1
ATOM 729 O O . LEU A 1 91 ? 9.498 18.968 -24.588 1.00 38.00 91 LEU A O 1
ATOM 733 N N . SER A 1 92 ? 9.330 17.448 -22.978 1.00 40.59 92 SER A N 1
ATOM 734 C CA . SER A 1 92 ? 10.481 18.026 -22.232 1.00 40.59 92 SER A CA 1
ATOM 735 C C . SER A 1 92 ? 11.295 17.021 -21.404 1.00 40.59 92 SER A C 1
ATOM 737 O O . SER A 1 92 ? 12.154 17.415 -20.616 1.00 40.59 92 SER A O 1
ATOM 739 N N . SER A 1 93 ? 11.039 15.723 -21.572 1.00 39.78 93 SER A N 1
ATOM 740 C CA . SER A 1 93 ? 11.556 14.681 -20.677 1.00 39.78 93 SER A CA 1
ATOM 741 C C . SER A 1 93 ? 12.212 13.498 -21.399 1.00 39.78 93 SER A C 1
ATOM 743 O O . SER A 1 93 ? 12.410 12.452 -20.783 1.00 39.78 93 SER A O 1
ATOM 745 N N . THR A 1 94 ? 12.664 13.671 -22.646 1.00 42.69 94 THR A N 1
ATOM 746 C CA . THR A 1 94 ? 13.548 12.750 -23.402 1.00 42.69 94 THR A CA 1
ATOM 747 C C . THR A 1 94 ? 14.924 12.541 -22.746 1.00 42.69 94 THR A C 1
ATOM 749 O O . THR A 1 94 ? 15.918 12.311 -23.417 1.00 42.69 94 THR A O 1
ATOM 752 N N . GLN A 1 95 ? 15.024 12.634 -21.423 1.00 45.25 95 GLN A N 1
ATOM 753 C CA . GLN A 1 95 ? 16.263 12.496 -20.680 1.00 45.25 95 GLN A CA 1
ATOM 754 C C . GLN A 1 95 ? 16.307 11.266 -19.786 1.00 45.25 95 GLN A C 1
ATOM 756 O O . GLN A 1 95 ? 17.408 10.866 -19.491 1.00 45.25 95 GLN A O 1
ATOM 761 N N . HIS A 1 96 ? 15.220 10.623 -19.337 1.00 47.44 96 HIS A N 1
ATOM 762 C CA . HIS A 1 96 ? 15.406 9.549 -18.339 1.00 47.44 96 HIS A CA 1
ATOM 763 C C . HIS A 1 96 ? 15.612 8.154 -18.930 1.00 47.44 96 HIS A C 1
ATOM 765 O O . HIS A 1 96 ? 16.653 7.559 -18.684 1.00 47.44 96 HIS A O 1
ATOM 771 N N . ILE A 1 97 ? 14.680 7.641 -19.744 1.00 45.81 97 ILE A N 1
ATOM 772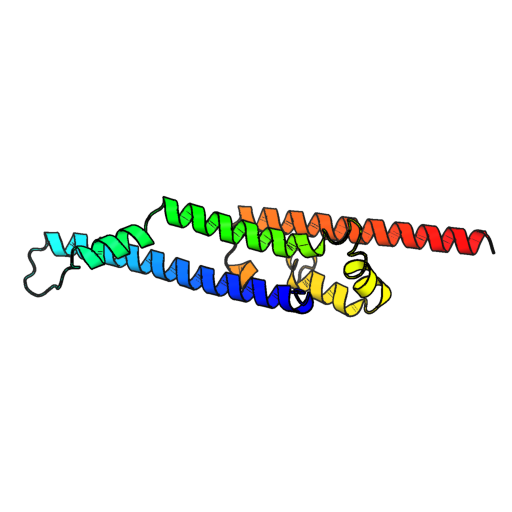 C CA . ILE A 1 97 ? 14.935 6.380 -20.460 1.00 45.81 97 ILE A CA 1
ATOM 773 C C . ILE A 1 97 ? 16.061 6.596 -21.465 1.00 45.81 97 ILE A C 1
ATOM 775 O O . ILE A 1 97 ? 16.988 5.811 -21.468 1.00 45.81 97 ILE A O 1
ATOM 779 N N . HIS A 1 98 ? 16.066 7.709 -22.203 1.00 41.09 98 HIS A N 1
ATOM 780 C CA . HIS A 1 98 ? 17.158 8.027 -23.120 1.00 41.09 98 HIS A CA 1
ATOM 781 C C . HIS A 1 98 ? 18.506 8.253 -22.404 1.00 41.09 98 HIS A C 1
ATOM 783 O O . HIS A 1 98 ? 19.490 7.791 -22.947 1.00 41.09 98 HIS A O 1
ATOM 789 N N . SER A 1 99 ? 18.626 8.866 -21.205 1.00 45.94 99 SER A N 1
ATOM 790 C CA . SER A 1 99 ? 19.943 8.936 -20.511 1.00 45.94 99 SER A CA 1
ATOM 791 C C . SER A 1 99 ? 20.324 7.669 -19.753 1.00 45.94 99 SER A C 1
ATOM 793 O O . SER A 1 99 ? 21.501 7.497 -19.466 1.00 45.94 99 SER A O 1
ATOM 795 N N . LEU A 1 100 ? 19.376 6.807 -19.374 1.00 48.97 100 LEU A N 1
ATOM 796 C CA . LEU A 1 100 ? 19.699 5.472 -18.851 1.00 48.97 100 LEU A CA 1
ATOM 797 C C . LEU A 1 100 ? 20.154 4.555 -19.989 1.00 48.97 100 LEU A C 1
ATOM 799 O O . LEU A 1 100 ? 21.131 3.835 -19.844 1.00 48.97 100 LEU A O 1
ATOM 803 N N . TRP A 1 101 ? 19.487 4.658 -21.133 1.00 45.97 101 TRP A N 1
ATOM 804 C CA . TRP A 1 101 ? 19.781 3.934 -22.360 1.00 45.97 101 TRP A CA 1
ATOM 805 C C . TRP A 1 101 ? 21.091 4.388 -23.021 1.00 45.97 101 TRP A C 1
ATOM 807 O O . TRP A 1 101 ? 21.912 3.558 -23.376 1.00 45.97 101 TRP A O 1
ATOM 817 N N . THR A 1 102 ? 21.350 5.698 -23.106 1.00 48.94 102 THR A N 1
ATOM 818 C CA . THR A 1 102 ? 22.586 6.239 -23.716 1.00 48.94 102 THR A CA 1
ATOM 819 C C . THR A 1 102 ? 23.735 6.466 -22.725 1.00 48.94 102 THR A C 1
ATOM 821 O O . THR A 1 102 ? 24.829 6.828 -23.149 1.00 48.94 102 THR A O 1
ATOM 824 N N . GLY A 1 103 ? 23.516 6.289 -21.413 1.00 52.88 103 GLY A N 1
ATOM 825 C CA . GLY A 1 103 ? 24.494 6.646 -20.377 1.00 52.88 103 GLY A CA 1
ATOM 826 C C . GLY A 1 103 ? 24.986 5.507 -19.482 1.00 52.88 103 GLY A C 1
ATOM 827 O O . GLY A 1 103 ? 26.128 5.589 -19.034 1.00 52.88 103 GLY A O 1
ATOM 828 N N . ASP A 1 104 ? 24.160 4.494 -19.171 1.00 57.31 104 ASP A N 1
ATOM 829 C CA . ASP A 1 104 ? 24.522 3.430 -18.215 1.00 57.31 104 ASP A CA 1
ATOM 830 C C . ASP A 1 104 ? 23.522 2.242 -18.241 1.00 57.31 104 ASP A C 1
ATOM 832 O O . ASP A 1 104 ? 22.587 2.174 -17.433 1.00 57.31 104 ASP A O 1
ATOM 836 N N . GLU A 1 105 ? 23.694 1.300 -19.180 1.00 58.16 105 GLU A N 1
ATOM 837 C CA . GLU A 1 105 ? 22.817 0.120 -19.350 1.00 58.16 105 GLU A CA 1
ATOM 838 C C . GLU A 1 105 ? 22.654 -0.717 -18.064 1.00 58.16 105 GLU A C 1
ATOM 840 O O . GLU A 1 105 ? 21.585 -1.290 -17.818 1.00 58.16 105 GLU A O 1
ATOM 845 N N . GLU A 1 106 ? 23.676 -0.759 -17.202 1.00 58.31 106 GLU A N 1
ATOM 846 C CA . GLU A 1 106 ? 23.640 -1.514 -15.944 1.00 58.31 106 GLU A CA 1
ATOM 847 C C . GLU A 1 106 ? 22.572 -0.970 -14.983 1.00 58.31 106 GLU A C 1
ATOM 849 O O . GLU A 1 106 ? 21.846 -1.744 -14.343 1.00 58.31 106 GLU A O 1
ATOM 854 N N . LYS A 1 107 ? 22.393 0.357 -14.945 1.00 60.59 107 LYS A N 1
ATOM 855 C CA . LYS A 1 107 ? 21.364 1.005 -14.121 1.00 60.59 107 LYS A CA 1
ATOM 856 C C . LYS A 1 107 ? 19.959 0.734 -14.636 1.00 60.59 107 LYS A C 1
ATOM 858 O O . LYS A 1 107 ? 19.041 0.571 -13.835 1.00 60.59 107 LYS A O 1
ATOM 863 N N . LEU A 1 108 ? 19.759 0.644 -15.952 1.00 63.19 108 LEU A N 1
ATOM 864 C CA . LEU A 1 108 ? 18.451 0.301 -16.520 1.00 63.19 108 LEU A CA 1
ATOM 865 C C . LEU A 1 108 ? 18.009 -1.103 -16.079 1.00 63.19 108 LEU A C 1
ATOM 867 O O . LEU A 1 108 ? 16.866 -1.297 -15.653 1.00 63.19 108 LEU A O 1
ATOM 871 N N . ALA A 1 109 ? 18.926 -2.072 -16.127 1.00 64.56 109 ALA A N 1
ATOM 872 C CA . ALA A 1 109 ? 18.672 -3.428 -15.655 1.00 64.56 109 ALA A CA 1
ATOM 873 C C . ALA A 1 109 ? 18.413 -3.480 -14.139 1.00 64.56 109 ALA A C 1
ATOM 875 O O . ALA A 1 109 ? 17.591 -4.271 -13.676 1.00 64.56 109 ALA A O 1
ATOM 876 N N . GLU A 1 110 ? 19.088 -2.649 -13.343 1.00 65.75 110 GLU A N 1
ATOM 877 C CA . GLU A 1 110 ? 18.816 -2.490 -11.911 1.00 65.75 110 GLU A CA 1
ATOM 878 C C . GLU A 1 110 ? 17.406 -1.941 -11.648 1.00 65.75 110 GLU A C 1
ATOM 880 O O . GLU A 1 110 ? 16.618 -2.597 -10.966 1.00 65.75 110 GLU A O 1
ATOM 885 N N . TYR A 1 111 ? 17.013 -0.842 -12.293 1.00 65.56 111 TYR A N 1
ATOM 886 C CA . TYR A 1 111 ? 15.672 -0.274 -12.131 1.00 65.56 111 TYR A CA 1
ATOM 887 C C . TYR A 1 111 ? 14.561 -1.236 -12.564 1.00 65.56 111 TYR A C 1
ATOM 889 O O . TYR A 1 111 ? 13.558 -1.394 -11.865 1.00 65.56 111 TYR A O 1
ATOM 897 N N . MET A 1 112 ? 14.734 -1.946 -13.682 1.00 68.00 112 MET A N 1
ATOM 898 C CA . MET A 1 112 ? 13.752 -2.942 -14.127 1.00 68.00 112 MET A CA 1
ATOM 899 C C . MET A 1 112 ? 13.574 -4.079 -13.111 1.00 68.00 112 MET A C 1
ATOM 901 O O . MET A 1 112 ? 12.468 -4.606 -12.962 1.00 68.00 112 MET A O 1
ATOM 905 N N . ARG A 1 113 ? 14.630 -4.441 -12.375 1.00 70.00 113 ARG A N 1
ATOM 906 C CA . ARG A 1 113 ? 14.554 -5.425 -11.286 1.00 70.00 113 ARG A CA 1
ATOM 907 C C . ARG A 1 113 ? 13.850 -4.880 -10.052 1.00 70.00 113 ARG A C 1
ATOM 909 O O . ARG A 1 113 ? 13.029 -5.590 -9.473 1.00 70.00 113 ARG A O 1
ATOM 916 N N . GLU A 1 114 ? 14.140 -3.644 -9.663 1.00 67.94 114 GLU A N 1
ATOM 917 C CA . GLU A 1 114 ? 13.547 -3.025 -8.475 1.00 67.94 114 GLU A CA 1
ATOM 918 C C . GLU A 1 114 ? 12.041 -2.788 -8.635 1.00 67.94 114 GLU A C 1
ATOM 920 O O . GLU A 1 114 ? 11.246 -3.177 -7.767 1.00 67.94 114 GLU A O 1
ATOM 925 N N . TYR A 1 115 ? 11.638 -2.216 -9.773 1.00 65.44 115 TYR A N 1
ATOM 926 C CA . TYR A 1 115 ? 10.242 -1.891 -10.058 1.00 65.44 115 TYR A CA 1
ATOM 927 C C . TYR A 1 115 ? 9.427 -3.089 -10.535 1.00 65.44 115 TYR A C 1
ATOM 929 O O . TYR A 1 115 ? 8.257 -3.210 -10.172 1.00 65.44 115 TYR A O 1
ATOM 937 N N . PHE A 1 116 ? 10.021 -3.986 -11.329 1.00 69.44 116 PHE A N 1
ATOM 938 C CA . PHE A 1 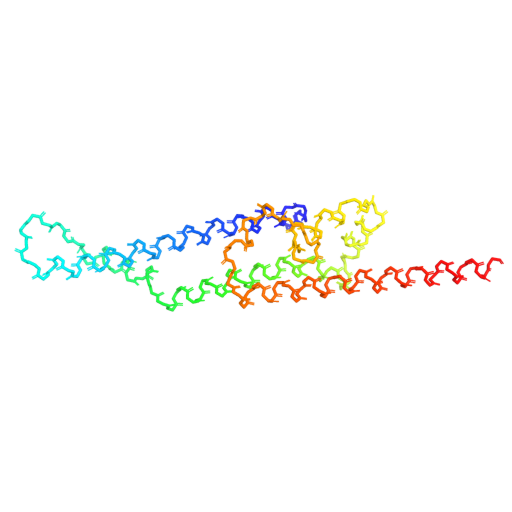116 ? 9.296 -5.081 -11.980 1.00 69.44 116 PHE A CA 1
ATOM 939 C C . PHE A 1 116 ? 9.970 -6.453 -11.773 1.00 69.44 116 PHE A C 1
ATOM 941 O O . PHE A 1 116 ? 10.282 -7.162 -12.738 1.00 69.44 116 PHE A O 1
ATOM 948 N N . PRO A 1 117 ? 10.124 -6.908 -10.515 1.00 67.94 117 PRO A N 1
ATOM 949 C CA . PRO A 1 117 ? 10.765 -8.185 -10.184 1.00 67.94 117 PRO A CA 1
ATOM 950 C C . PRO A 1 117 ? 10.112 -9.393 -10.867 1.00 67.94 117 PRO A C 1
ATOM 952 O O . PRO A 1 117 ? 10.786 -10.340 -11.270 1.00 67.94 117 PRO A O 1
ATOM 955 N N . LYS A 1 118 ? 8.786 -9.353 -11.062 1.00 66.88 118 LYS A N 1
ATOM 956 C CA . LYS A 1 118 ? 8.035 -10.433 -11.721 1.00 66.88 118 LYS A CA 1
ATOM 957 C C . LYS A 1 118 ? 8.408 -10.618 -13.195 1.00 66.88 118 LYS A C 1
ATOM 959 O O . LYS A 1 118 ? 8.323 -11.735 -13.693 1.00 66.88 118 LYS A O 1
ATOM 964 N N . LEU A 1 119 ? 8.843 -9.556 -13.877 1.00 65.19 119 LEU A N 1
ATOM 965 C CA . LEU A 1 119 ? 9.295 -9.631 -15.270 1.00 65.19 119 LEU A CA 1
ATOM 966 C C . LEU A 1 119 ? 10.730 -10.137 -15.373 1.00 65.19 119 LEU A C 1
ATOM 968 O O . LEU A 1 119 ? 11.069 -10.858 -16.306 1.00 65.19 119 LEU A O 1
ATOM 972 N N . THR A 1 120 ? 11.560 -9.793 -14.391 1.00 64.19 120 THR A N 1
ATOM 973 C CA . THR A 1 120 ? 12.980 -10.160 -14.356 1.00 64.19 120 THR A CA 1
ATOM 974 C C . THR A 1 120 ? 13.240 -11.500 -13.660 1.00 64.19 120 THR A C 1
ATOM 976 O O . THR A 1 120 ? 14.373 -11.975 -13.659 1.00 64.19 120 THR A O 1
ATOM 979 N N . LYS A 1 121 ? 12.205 -12.141 -13.090 1.00 66.62 121 LYS A N 1
ATOM 980 C CA . LYS A 1 121 ? 12.292 -13.367 -12.268 1.00 66.62 121 LYS A CA 1
ATOM 981 C C . LYS A 1 121 ? 13.254 -13.229 -11.077 1.00 66.62 121 LYS A C 1
ATOM 983 O O . LYS A 1 121 ? 13.771 -14.229 -10.581 1.00 66.62 121 LYS A O 1
ATOM 988 N N . GLN A 1 122 ? 13.489 -12.005 -10.611 1.00 66.31 122 GLN A N 1
ATOM 989 C CA . GLN A 1 122 ? 14.349 -11.719 -9.464 1.00 66.31 122 GLN A CA 1
ATOM 990 C C . GLN A 1 122 ? 13.519 -11.335 -8.239 1.00 66.31 122 GLN A C 1
ATOM 992 O O . GLN A 1 122 ? 12.362 -10.932 -8.350 1.00 66.31 122 GLN A O 1
ATOM 997 N N . LYS A 1 123 ? 14.103 -11.484 -7.047 1.00 63.81 123 LYS A N 1
ATOM 998 C CA . LYS A 1 123 ? 13.486 -10.996 -5.809 1.00 63.81 123 LYS A CA 1
ATOM 999 C C . LYS A 1 123 ? 13.765 -9.498 -5.690 1.00 63.81 123 LYS A C 1
ATOM 1001 O O . LYS A 1 123 ? 14.924 -9.102 -5.731 1.00 63.81 123 LYS A O 1
ATOM 1006 N N . SER A 1 124 ? 12.717 -8.689 -5.544 1.00 66.00 124 SER A N 1
ATOM 1007 C CA . SER A 1 124 ? 12.869 -7.283 -5.153 1.00 66.00 124 SER A CA 1
ATOM 1008 C C . SER A 1 124 ? 12.923 -7.187 -3.632 1.00 66.00 124 SER A C 1
ATOM 1010 O O . SER A 1 124 ? 12.174 -7.880 -2.942 1.00 66.00 124 SER A O 1
ATOM 1012 N N . ASN A 1 125 ? 13.803 -6.324 -3.127 1.00 67.81 125 ASN A N 1
ATOM 1013 C CA . ASN A 1 125 ? 13.881 -5.978 -1.706 1.00 67.81 125 ASN A CA 1
ATOM 1014 C C . ASN A 1 125 ? 12.933 -4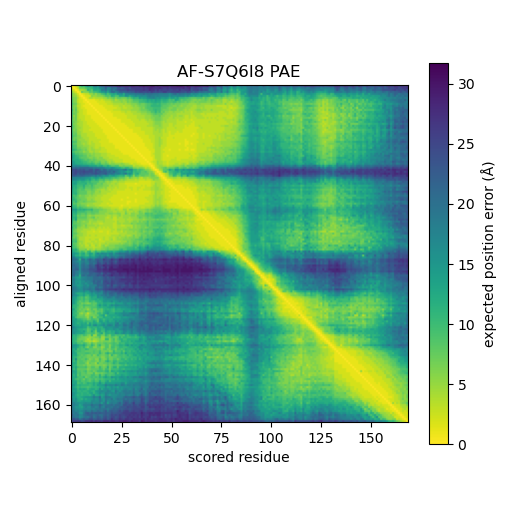.824 -1.334 1.00 67.81 125 ASN A C 1
ATOM 1016 O O . ASN A 1 125 ? 12.883 -4.440 -0.169 1.00 67.81 125 ASN A O 1
ATOM 1020 N N . GLN A 1 126 ? 12.203 -4.272 -2.308 1.00 69.75 126 GLN A N 1
ATOM 1021 C CA . GLN A 1 126 ? 11.350 -3.103 -2.114 1.00 69.75 126 GLN A CA 1
ATOM 1022 C C . GLN A 1 126 ? 10.049 -3.502 -1.403 1.00 69.75 126 GLN A C 1
ATOM 1024 O O . GLN A 1 126 ? 9.349 -4.442 -1.803 1.00 69.75 126 GLN A O 1
ATOM 1029 N N . LEU A 1 127 ? 9.719 -2.770 -0.342 1.00 71.81 127 LEU A N 1
ATOM 1030 C CA . LEU A 1 127 ? 8.605 -3.048 0.563 1.00 71.81 127 LEU A CA 1
ATOM 1031 C C . LEU A 1 127 ? 7.249 -2.890 -0.121 1.00 71.81 127 LEU A C 1
ATOM 1033 O O . LEU A 1 127 ? 6.313 -3.622 0.212 1.00 71.81 127 LEU A O 1
ATOM 1037 N N . PHE A 1 128 ? 7.135 -1.987 -1.098 1.00 71.25 128 PHE A N 1
ATOM 1038 C CA . PHE A 1 128 ? 5.854 -1.716 -1.750 1.00 71.25 128 PHE A CA 1
ATOM 1039 C C . PHE A 1 128 ? 5.258 -2.941 -2.457 1.00 71.25 128 PHE A C 1
ATOM 1041 O O . PHE A 1 128 ? 4.039 -3.047 -2.520 1.00 71.25 128 PHE A O 1
ATOM 1048 N N . HIS A 1 129 ? 6.069 -3.911 -2.905 1.00 72.88 129 HIS A N 1
ATOM 1049 C CA . HIS A 1 129 ? 5.573 -5.160 -3.509 1.00 72.88 129 HIS A CA 1
ATOM 1050 C C . HIS A 1 129 ? 4.861 -6.077 -2.515 1.00 72.88 129 HIS A C 1
ATOM 1052 O O . HIS A 1 129 ? 4.008 -6.869 -2.916 1.00 72.88 129 HIS A O 1
ATOM 1058 N N . SER A 1 130 ? 5.217 -5.998 -1.232 1.00 72.56 130 SER A N 1
ATOM 1059 C CA . SER A 1 130 ? 4.688 -6.898 -0.202 1.00 72.56 130 SER A CA 1
ATOM 1060 C C . SER A 1 130 ? 3.249 -6.573 0.208 1.00 72.56 130 SER A C 1
ATOM 1062 O O . SER A 1 130 ? 2.541 -7.449 0.701 1.00 72.56 130 SER A O 1
ATOM 1064 N N . ASP A 1 131 ? 2.802 -5.337 -0.027 1.00 70.38 131 ASP A N 1
ATOM 1065 C CA . ASP A 1 131 ? 1.511 -4.836 0.455 1.00 70.38 131 ASP A CA 1
ATOM 1066 C C . ASP A 1 131 ? 0.401 -4.819 -0.615 1.00 70.38 131 ASP A C 1
ATOM 1068 O O . ASP A 1 131 ? -0.765 -4.535 -0.313 1.00 70.38 131 ASP A O 1
ATOM 1072 N N . LEU A 1 132 ? 0.746 -5.119 -1.870 1.00 72.62 132 LEU A N 1
ATOM 1073 C CA . LEU A 1 132 ? -0.192 -5.117 -2.993 1.00 72.62 132 LEU A CA 1
ATOM 1074 C C . LEU A 1 132 ? -1.061 -6.377 -2.981 1.00 72.62 132 LEU A C 1
ATOM 1076 O O . LEU A 1 132 ? -0.552 -7.497 -2.900 1.00 72.62 132 LEU A O 1
ATOM 1080 N N . ASN A 1 133 ? -2.372 -6.198 -3.128 1.00 76.88 133 ASN A N 1
ATOM 1081 C CA . ASN A 1 133 ? -3.311 -7.291 -3.369 1.00 76.88 133 ASN A CA 1
ATOM 1082 C C . ASN A 1 133 ? -3.199 -7.809 -4.816 1.00 76.88 133 ASN A C 1
ATOM 1084 O O . ASN A 1 133 ? -2.521 -7.216 -5.651 1.00 76.88 133 ASN A O 1
ATOM 1088 N N . GLU A 1 134 ? -3.867 -8.918 -5.139 1.00 75.38 134 GLU A N 1
ATOM 1089 C CA . GLU A 1 134 ? -3.763 -9.546 -6.466 1.00 75.38 134 GLU A CA 1
ATOM 1090 C C . GLU A 1 134 ? -4.113 -8.595 -7.620 1.00 75.38 134 GLU A C 1
ATOM 1092 O O . GLU A 1 134 ? -3.414 -8.573 -8.632 1.00 75.38 134 GLU A O 1
ATOM 1097 N N . VAL A 1 135 ? -5.144 -7.763 -7.457 1.00 74.94 135 VAL A N 1
ATOM 1098 C CA . VAL A 1 135 ? -5.578 -6.797 -8.479 1.00 74.94 135 VAL A CA 1
ATOM 1099 C C . VAL A 1 135 ? -4.514 -5.722 -8.700 1.00 74.94 135 VAL A C 1
ATOM 1101 O O . VAL A 1 135 ? -4.174 -5.396 -9.835 1.00 74.94 135 VAL A O 1
ATOM 1104 N N . GLU A 1 136 ? -3.941 -5.199 -7.622 1.00 73.50 136 GLU A N 1
ATOM 1105 C CA . GLU A 1 136 ? -2.882 -4.191 -7.671 1.00 73.50 136 GLU A CA 1
ATOM 1106 C C . GLU A 1 136 ? -1.581 -4.767 -8.236 1.00 73.50 136 GLU A C 1
ATOM 1108 O O . GLU A 1 136 ? -0.892 -4.116 -9.020 1.00 73.50 136 GLU A O 1
ATOM 1113 N N . GLN A 1 137 ? -1.270 -6.021 -7.907 1.00 75.69 137 GLN A N 1
ATOM 1114 C CA . GLN A 1 137 ? -0.143 -6.735 -8.493 1.00 75.69 137 GLN A CA 1
ATOM 1115 C C . GLN A 1 137 ? -0.330 -6.962 -9.997 1.00 75.69 137 GLN A C 1
ATOM 1117 O O . GLN A 1 137 ? 0.646 -6.877 -10.742 1.00 75.69 137 GLN A O 1
ATOM 1122 N N . LEU A 1 138 ? -1.552 -7.261 -10.452 1.00 77.00 138 LEU A N 1
ATOM 1123 C CA . LEU A 1 138 ? -1.871 -7.385 -11.876 1.00 77.00 138 LEU A CA 1
ATOM 1124 C C . LEU A 1 138 ? -1.719 -6.046 -12.598 1.00 77.00 138 LEU A C 1
ATOM 1126 O O . LEU A 1 138 ? -1.134 -6.008 -13.679 1.00 77.00 138 LEU A O 1
ATOM 1130 N N . LEU A 1 139 ? -2.181 -4.953 -11.986 1.00 75.69 139 LEU A N 1
ATOM 1131 C CA . LEU A 1 139 ? -2.034 -3.607 -12.532 1.00 75.69 139 LEU A CA 1
ATOM 1132 C C . LEU A 1 139 ? -0.555 -3.216 -12.663 1.00 75.69 139 LEU A C 1
ATOM 1134 O O . LEU A 1 139 ? -0.122 -2.783 -13.729 1.00 75.69 139 LEU A O 1
ATOM 1138 N N . LEU A 1 140 ? 0.244 -3.453 -11.620 1.00 73.19 140 LEU A N 1
ATOM 1139 C CA . LEU A 1 140 ? 1.682 -3.185 -11.643 1.00 73.19 140 LEU A CA 1
ATOM 1140 C C . LEU A 1 140 ? 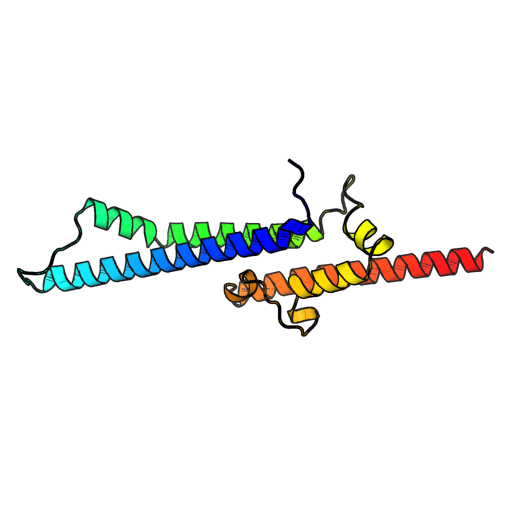2.420 -4.064 -12.663 1.00 73.19 140 LEU A C 1
ATOM 1142 O O . LEU A 1 140 ? 3.313 -3.597 -13.370 1.00 73.19 140 LEU A O 1
ATOM 1146 N N . HIS A 1 141 ? 2.035 -5.336 -12.775 1.00 75.62 141 HIS A N 1
ATOM 1147 C CA . HIS A 1 141 ? 2.582 -6.235 -13.785 1.00 75.62 141 HIS A CA 1
ATOM 1148 C C . HIS A 1 141 ? 2.257 -5.752 -15.205 1.00 75.62 141 HIS A C 1
ATOM 1150 O O . HIS A 1 141 ? 3.107 -5.823 -16.092 1.00 75.62 141 HIS A O 1
ATOM 1156 N N . ASP A 1 142 ? 1.048 -5.238 -15.427 1.00 75.81 142 ASP A N 1
ATOM 1157 C CA . ASP A 1 142 ? 0.663 -4.672 -16.713 1.00 75.81 142 ASP A CA 1
ATOM 1158 C C . ASP A 1 142 ? 1.456 -3.404 -17.059 1.00 75.81 142 ASP A C 1
ATOM 1160 O O . ASP A 1 142 ? 1.953 -3.281 -18.180 1.00 75.81 142 ASP A O 1
ATOM 1164 N N . VAL A 1 143 ? 1.661 -2.511 -16.083 1.00 72.31 143 VAL A N 1
ATOM 1165 C CA . VAL A 1 143 ? 2.568 -1.358 -16.221 1.00 72.31 143 VAL A CA 1
ATOM 1166 C C . VAL A 1 143 ? 3.966 -1.830 -16.625 1.00 72.31 143 VAL A C 1
ATOM 1168 O O . VAL A 1 143 ? 4.517 -1.339 -17.607 1.00 72.31 143 VAL A O 1
ATOM 1171 N N . GLY A 1 144 ? 4.507 -2.844 -15.947 1.00 69.81 144 GLY A N 1
ATOM 1172 C CA . GLY A 1 144 ? 5.819 -3.390 -16.281 1.00 69.81 144 GLY A CA 1
ATOM 1173 C C . GLY A 1 144 ? 5.895 -3.971 -17.696 1.00 69.81 144 GLY A C 1
ATOM 1174 O O . GLY A 1 144 ? 6.879 -3.745 -18.398 1.00 69.81 144 GLY A O 1
ATOM 1175 N N . ARG A 1 145 ? 4.868 -4.710 -18.147 1.00 75.50 145 ARG A N 1
ATOM 1176 C CA . ARG A 1 145 ? 4.828 -5.245 -19.521 1.00 75.50 145 ARG A CA 1
ATOM 1177 C C . ARG A 1 145 ? 4.849 -4.128 -20.554 1.00 75.50 145 ARG A C 1
ATOM 1179 O O . ARG A 1 145 ? 5.569 -4.236 -21.542 1.00 75.50 145 ARG A O 1
ATOM 1186 N N . ARG A 1 146 ? 4.091 -3.056 -20.311 1.00 72.81 146 ARG A N 1
ATOM 1187 C CA . ARG A 1 146 ? 4.080 -1.869 -21.173 1.00 72.81 146 ARG A CA 1
ATOM 1188 C C . ARG A 1 146 ? 5.458 -1.200 -21.212 1.00 72.81 146 ARG A C 1
ATOM 1190 O O . ARG A 1 146 ? 5.917 -0.858 -22.297 1.00 72.81 146 ARG A O 1
ATOM 1197 N N . CYS A 1 147 ? 6.153 -1.100 -20.076 1.00 66.81 147 CYS A N 1
ATOM 1198 C CA . CYS A 1 147 ? 7.533 -0.602 -20.025 1.00 66.81 147 CYS A CA 1
ATOM 1199 C C . CYS A 1 147 ? 8.507 -1.489 -20.817 1.00 66.81 147 CYS A C 1
ATOM 1201 O O . CYS A 1 147 ? 9.305 -0.981 -21.597 1.00 66.81 147 CYS A O 1
ATOM 1203 N N . ALA A 1 148 ? 8.422 -2.812 -20.661 1.00 68.06 148 ALA A N 1
ATOM 1204 C CA . ALA A 1 148 ? 9.282 -3.751 -21.379 1.00 68.06 148 ALA A CA 1
ATOM 1205 C C . ALA A 1 148 ? 9.040 -3.741 -22.899 1.00 68.06 148 ALA A C 1
ATOM 1207 O O . ALA A 1 148 ? 9.994 -3.864 -23.662 1.00 68.06 148 ALA A O 1
ATOM 1208 N N . SER A 1 149 ? 7.782 -3.588 -23.334 1.00 73.56 149 SER A N 1
ATOM 1209 C CA . SER A 1 149 ? 7.445 -3.431 -24.756 1.00 73.56 149 SER A CA 1
ATOM 1210 C C . SER A 1 149 ? 8.077 -2.169 -25.323 1.0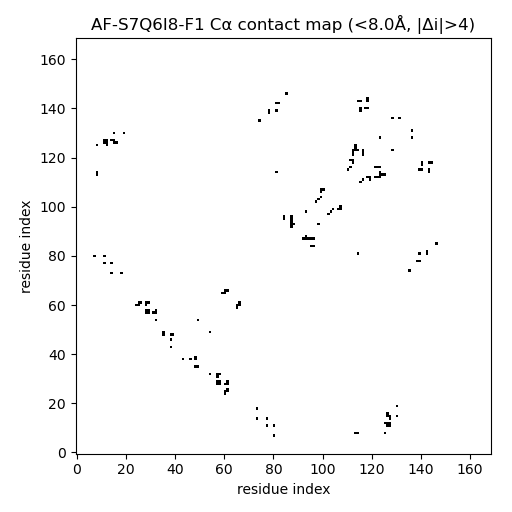0 73.56 149 SER A C 1
ATOM 1212 O O . SER A 1 149 ? 8.789 -2.250 -26.309 1.00 73.56 149 SER A O 1
ATOM 1214 N N . PHE A 1 150 ? 7.903 -1.031 -24.646 1.00 70.38 150 PHE A N 1
ATOM 1215 C CA . PHE A 1 150 ? 8.473 0.237 -25.094 1.00 70.38 150 PHE A CA 1
ATOM 1216 C C . PHE A 1 150 ? 9.999 0.180 -25.242 1.00 70.38 150 PHE A C 1
ATOM 1218 O O . PHE A 1 150 ? 10.530 0.648 -26.242 1.00 70.38 150 PHE A O 1
ATOM 1225 N N . LEU A 1 151 ? 10.704 -0.411 -24.269 1.00 65.69 151 LEU A N 1
ATOM 1226 C CA . LEU A 1 151 ? 12.161 -0.563 -24.347 1.00 65.69 151 LEU A CA 1
ATOM 1227 C C . LEU A 1 151 ? 12.586 -1.425 -25.541 1.00 65.69 151 LEU A C 1
ATOM 1229 O O . LEU A 1 151 ? 13.586 -1.124 -26.180 1.00 65.69 151 LEU A O 1
ATOM 1233 N N . ARG A 1 152 ? 11.820 -2.474 -25.857 1.00 72.62 152 ARG A N 1
ATOM 1234 C CA . ARG A 1 152 ? 12.070 -3.309 -27.036 1.00 72.62 152 ARG A CA 1
ATOM 1235 C C . ARG A 1 152 ? 11.828 -2.538 -28.330 1.00 72.62 152 ARG A C 1
ATOM 1237 O O . ARG A 1 152 ? 12.688 -2.554 -29.196 1.00 72.62 152 ARG A O 1
ATOM 1244 N N . ASP A 1 153 ? 10.701 -1.840 -28.423 1.00 71.81 153 ASP A N 1
ATOM 1245 C CA . ASP A 1 153 ? 10.336 -1.064 -29.610 1.00 71.81 153 ASP A CA 1
ATOM 1246 C C . ASP A 1 153 ? 11.370 0.045 -29.883 1.00 71.81 153 ASP A C 1
ATOM 1248 O O . ASP A 1 153 ? 11.731 0.294 -31.032 1.00 71.81 153 ASP A O 1
ATOM 1252 N N . ALA A 1 154 ? 11.890 0.681 -28.827 1.00 66.12 154 ALA A N 1
ATOM 1253 C CA . ALA A 1 154 ? 12.967 1.663 -28.924 1.00 66.12 154 ALA A CA 1
ATOM 1254 C C . ALA A 1 154 ? 14.290 1.033 -29.396 1.00 66.12 154 ALA A C 1
ATOM 1256 O O . ALA A 1 154 ? 14.924 1.572 -30.301 1.00 66.12 154 ALA A O 1
ATOM 1257 N N . ALA A 1 155 ? 14.672 -0.121 -28.837 1.00 66.81 155 ALA A N 1
ATOM 1258 C CA . ALA A 1 155 ? 15.878 -0.847 -29.236 1.00 66.81 155 ALA A CA 1
ATOM 1259 C C . ALA A 1 155 ? 15.830 -1.296 -30.707 1.00 66.81 155 ALA A C 1
ATOM 1261 O O . ALA A 1 155 ? 16.806 -1.154 -31.442 1.00 66.81 155 ALA A O 1
ATOM 1262 N N . ASP A 1 156 ? 14.680 -1.812 -31.148 1.00 70.94 156 ASP A N 1
ATOM 1263 C CA . ASP A 1 156 ? 14.471 -2.252 -32.528 1.00 70.94 156 ASP A CA 1
ATOM 1264 C C . ASP A 1 156 ? 14.510 -1.062 -33.505 1.00 70.94 156 ASP A C 1
ATOM 1266 O O . ASP A 1 156 ? 15.068 -1.174 -34.599 1.00 70.94 156 ASP A O 1
ATOM 1270 N N . TRP A 1 157 ? 13.964 0.093 -33.107 1.00 72.81 157 TRP A N 1
ATOM 1271 C CA . TRP A 1 157 ? 14.031 1.328 -33.892 1.00 72.81 157 TRP A CA 1
ATOM 1272 C C . TRP A 1 157 ? 15.463 1.855 -34.043 1.00 72.81 157 TRP A C 1
ATOM 1274 O O . TRP A 1 157 ? 15.864 2.211 -35.152 1.00 72.81 157 TRP A O 1
ATOM 1284 N N . GLU A 1 158 ? 16.250 1.875 -32.964 1.00 65.31 158 GLU A N 1
ATOM 1285 C CA . GLU A 1 158 ? 17.655 2.297 -33.024 1.00 65.31 158 GLU A CA 1
ATOM 1286 C C . GLU A 1 158 ? 18.498 1.376 -33.896 1.00 65.31 158 GLU A C 1
ATOM 1288 O O . GLU A 1 158 ? 19.265 1.851 -34.731 1.00 65.31 158 GLU A O 1
ATOM 1293 N N . LYS A 1 159 ? 18.301 0.063 -33.769 1.00 70.00 159 LYS A N 1
ATOM 1294 C CA . LYS A 1 159 ? 18.985 -0.909 -34.617 1.00 70.00 159 LYS A CA 1
ATOM 1295 C C . LYS A 1 159 ? 18.659 -0.700 -36.098 1.00 70.00 159 LYS A C 1
ATOM 1297 O O . LYS A 1 159 ? 19.553 -0.743 -36.936 1.00 70.00 159 LYS A O 1
ATOM 1302 N N . GLY A 1 160 ? 17.395 -0.421 -36.422 1.00 68.81 160 GLY A N 1
ATOM 1303 C CA . GLY A 1 160 ? 16.987 -0.091 -37.789 1.00 68.81 160 GLY A CA 1
ATOM 1304 C C . GLY A 1 160 ? 17.650 1.184 -38.320 1.00 68.81 160 GLY A C 1
ATOM 1305 O O . GLY A 1 160 ? 18.034 1.239 -39.486 1.00 68.81 160 GLY A O 1
ATOM 1306 N N . LEU A 1 161 ? 17.838 2.191 -37.463 1.00 67.06 161 LEU A N 1
ATOM 1307 C CA . LEU A 1 161 ? 18.605 3.390 -37.798 1.00 67.06 161 LEU A CA 1
ATOM 1308 C C . LEU A 1 161 ? 20.081 3.074 -38.041 1.00 67.06 161 LEU A C 1
ATOM 1310 O O . LEU A 1 161 ? 20.617 3.511 -39.053 1.00 67.06 161 LEU A O 1
ATOM 1314 N N . GLU A 1 162 ? 20.741 2.315 -37.168 1.00 65.50 162 GLU A N 1
ATOM 1315 C CA . GLU A 1 162 ? 22.137 1.913 -37.377 1.00 65.50 162 GLU A CA 1
ATOM 1316 C C . GLU A 1 162 ? 22.314 1.144 -38.691 1.00 65.50 162 GLU A C 1
ATOM 1318 O O . GLU A 1 162 ? 23.193 1.484 -39.484 1.00 65.50 162 GLU A O 1
ATOM 1323 N N . ASP A 1 163 ? 21.435 0.180 -38.970 1.00 69.94 163 ASP A N 1
ATOM 1324 C CA . ASP A 1 163 ? 21.457 -0.607 -40.204 1.00 69.94 163 ASP A CA 1
ATOM 1325 C C . ASP A 1 163 ? 21.257 0.284 -41.450 1.00 69.94 163 ASP A C 1
ATOM 1327 O O . ASP A 1 163 ? 21.958 0.123 -42.453 1.00 69.94 163 ASP A O 1
ATOM 1331 N N . GLU A 1 164 ? 20.354 1.272 -41.396 1.00 67.44 164 GLU A N 1
ATOM 1332 C CA . GLU A 1 164 ? 20.159 2.249 -42.477 1.00 67.44 164 GLU A CA 1
ATOM 1333 C C . GLU A 1 164 ? 21.356 3.187 -42.668 1.00 67.44 164 GLU A C 1
ATOM 1335 O O . GLU A 1 164 ? 21.687 3.539 -43.802 1.00 67.44 164 GLU A O 1
ATOM 1340 N N . TRP A 1 165 ? 21.998 3.618 -41.584 1.00 59.22 165 TRP A N 1
ATOM 1341 C CA . TRP A 1 165 ? 23.173 4.485 -41.642 1.00 59.22 165 TRP A CA 1
ATOM 1342 C C . TRP A 1 165 ? 24.392 3.741 -42.188 1.00 59.22 165 TRP A C 1
ATOM 1344 O O . TRP A 1 165 ? 25.105 4.287 -43.028 1.00 59.22 165 TRP A O 1
ATOM 1354 N N . VAL A 1 166 ? 24.591 2.483 -41.789 1.00 60.06 166 VAL A N 1
ATOM 1355 C CA . VAL A 1 166 ? 25.626 1.598 -42.345 1.00 60.06 166 VAL A CA 1
ATOM 1356 C C . VAL A 1 166 ? 25.360 1.307 -43.826 1.00 60.06 166 VAL A C 1
ATOM 1358 O O . VAL A 1 166 ? 26.294 1.313 -44.622 1.00 60.06 166 VAL A O 1
ATOM 1361 N N . ALA A 1 167 ? 24.100 1.111 -44.226 1.00 60.19 167 ALA A N 1
ATOM 1362 C CA . ALA A 1 167 ? 23.726 0.872 -45.623 1.00 60.19 167 ALA A CA 1
ATOM 1363 C C . ALA A 1 167 ? 23.863 2.107 -46.537 1.00 60.19 167 ALA A C 1
ATOM 1365 O O . ALA A 1 167 ? 23.907 1.959 -47.758 1.00 60.19 167 ALA A O 1
ATOM 1366 N N . ARG A 1 168 ? 23.903 3.319 -45.966 1.00 63.03 168 ARG A N 1
ATOM 1367 C CA . ARG A 1 168 ? 24.117 4.587 -46.689 1.00 63.03 168 ARG A CA 1
ATOM 1368 C C . ARG A 1 168 ? 25.578 5.059 -46.683 1.00 63.03 168 ARG A C 1
ATOM 1370 O O . ARG A 1 168 ? 25.837 6.136 -47.224 1.00 63.03 168 ARG A O 1
ATOM 1377 N N . GLY A 1 169 ? 26.485 4.293 -46.066 1.00 46.06 169 GLY A N 1
ATOM 1378 C CA . GLY A 1 169 ? 27.936 4.505 -46.110 1.00 46.06 169 GLY A CA 1
ATOM 1379 C C . GLY A 1 169 ? 28.522 4.307 -47.500 1.00 46.06 169 GLY A C 1
ATOM 1380 O O . GLY A 1 169 ? 28.198 3.280 -48.137 1.00 46.06 169 GLY A O 1
#

Secondary structure (DSSP, 8-state):
----GGGHHHHHHHHHHHHHHHHHHHHHHHHHHHHHHHHHHHT-TTPPPPPHHHHHHHHHHT-HHHHHHHHHHHHHHHHHHHHHTT-TTSSS-TTHHHHHHHH-HHHHHHHHHHH-HHHHT-----GGGGS--HHHHHHHHHHHHHHHHHHHHHHHHHHHHHHHHHHT-

Solvent-accessible surface area (backbone atoms only — not comparable to full-atom values): 9628 Å² total; per-residue (Å²): 135,84,77,62,71,87,46,51,64,59,50,44,33,50,51,35,51,53,50,52,52,50,53,49,52,27,50,52,25,44,52,50,54,51,51,39,58,54,52,71,69,64,78,54,92,86,64,87,65,73,50,72,68,56,44,52,51,28,52,57,58,46,27,65,69,58,49,54,52,52,50,51,52,52,54,49,51,53,51,48,59,63,41,55,74,62,67,35,75,72,94,83,33,79,51,56,65,52,41,28,66,76,67,39,61,71,57,46,58,50,52,47,31,59,78,28,17,84,80,64,77,46,88,49,89,55,58,43,71,76,75,50,50,73,70,54,46,51,52,52,51,50,53,41,51,54,53,54,48,51,55,48,56,52,52,55,50,51,50,53,49,52,55,52,54,62,71,70,105